Protein AF-A0A661QGR1-F1 (afdb_monomer_lite)

Foldseek 3Di:
DDDDPPPVVVVVVVVVVVVVVVVVVVVVVVVVVVVVVVVVVVVVVVVVVVVVVLQVVCVVPVVVQLVVCVVVVARDDDPQKDFPDDGRPLVCQLVVVDAFDPTFGMWGDDPNDIRTHGDHDPDDDDDPDD

Structure (mmCIF, N/CA/C/O backbone):
data_AF-A0A661QGR1-F1
#
_entry.id   AF-A0A661QGR1-F1
#
loop_
_atom_site.group_PDB
_atom_site.id
_atom_site.type_symbol
_atom_site.label_atom_id
_atom_site.label_alt_id
_atom_site.label_comp_id
_atom_site.label_asym_id
_atom_site.label_entity_id
_atom_site.label_seq_id
_atom_site.pdbx_PDB_ins_code
_atom_site.Cartn_x
_atom_site.Cartn_y
_atom_site.Cartn_z
_atom_site.occupancy
_atom_site.B_iso_or_equiv
_atom_site.auth_seq_id
_atom_site.auth_comp_id
_atom_site.auth_asym_id
_atom_site.auth_atom_id
_atom_site.pdbx_PDB_model_num
ATOM 1 N N . MET A 1 1 ? -59.956 9.075 64.580 1.00 48.03 1 MET A N 1
ATOM 2 C CA . MET A 1 1 ? -59.953 8.129 63.443 1.00 48.03 1 MET A CA 1
ATOM 3 C C . MET A 1 1 ? -59.438 8.840 62.198 1.00 48.03 1 MET A C 1
ATOM 5 O O . MET A 1 1 ? -60.246 9.294 61.417 1.00 48.03 1 MET A O 1
ATOM 9 N N . VAL A 1 2 ? -58.124 8.981 62.013 1.00 54.31 2 VAL A N 1
ATOM 10 C CA . VAL A 1 2 ? -57.509 9.285 60.705 1.00 54.31 2 VAL A CA 1
ATOM 11 C C . VAL A 1 2 ? -56.045 8.868 60.816 1.00 54.31 2 VAL A C 1
ATOM 13 O O . VAL A 1 2 ? -55.408 9.294 61.768 1.00 54.31 2 VAL A O 1
ATOM 16 N N . LEU A 1 3 ? -55.559 8.025 59.895 1.00 49.88 3 LEU A N 1
ATOM 17 C CA . LEU A 1 3 ? -54.161 7.875 59.427 1.00 49.88 3 LEU A CA 1
ATOM 18 C C . LEU A 1 3 ? -53.924 6.429 58.956 1.00 49.88 3 LEU A C 1
ATOM 20 O O . LEU A 1 3 ? -53.308 5.623 59.645 1.00 49.88 3 LEU A O 1
ATOM 24 N N . LYS A 1 4 ? -54.415 6.086 57.758 1.00 52.53 4 LYS A N 1
ATOM 25 C CA . LYS A 1 4 ? -54.039 4.828 57.082 1.00 52.53 4 LYS A CA 1
ATOM 26 C C . LYS A 1 4 ? -53.718 4.959 55.585 1.00 52.53 4 LYS A C 1
ATOM 28 O O . LYS A 1 4 ? -53.573 3.944 54.922 1.00 52.53 4 LYS A O 1
ATOM 33 N N . TYR A 1 5 ? -53.542 6.176 55.055 1.00 52.06 5 TYR A N 1
ATOM 34 C CA . TYR A 1 5 ? -53.382 6.383 53.602 1.00 52.06 5 TYR A CA 1
ATOM 35 C C . TYR A 1 5 ? -51.942 6.635 53.096 1.00 52.06 5 TYR A C 1
ATOM 37 O O . TYR A 1 5 ? -51.691 6.481 51.909 1.00 52.06 5 TYR A O 1
ATOM 45 N N . LYS A 1 6 ? -50.956 6.946 53.956 1.00 53.91 6 LYS A N 1
ATOM 46 C CA . LYS A 1 6 ? -49.597 7.346 53.503 1.00 53.91 6 LYS A CA 1
ATOM 47 C C . LYS A 1 6 ? -48.613 6.208 53.177 1.00 53.91 6 LYS A C 1
ATOM 49 O O . LYS A 1 6 ? -47.579 6.469 52.568 1.00 53.91 6 LYS A O 1
ATOM 54 N N . LEU A 1 7 ? -48.879 4.959 53.581 1.00 55.47 7 LEU A N 1
ATOM 55 C CA . LEU A 1 7 ? -47.942 3.849 53.322 1.00 55.47 7 LEU A CA 1
ATOM 56 C C . LEU A 1 7 ? -48.017 3.302 51.884 1.00 55.47 7 LEU A C 1
ATOM 58 O O . LEU A 1 7 ? -46.996 2.852 51.372 1.00 55.47 7 LEU A O 1
ATOM 62 N N . SER A 1 8 ? -49.175 3.374 51.212 1.00 61.47 8 SER A N 1
ATOM 63 C CA . SER A 1 8 ? -49.323 2.851 49.837 1.00 61.47 8 SER A CA 1
ATOM 64 C C . SER A 1 8 ? -48.670 3.734 48.771 1.00 61.47 8 SER A C 1
ATOM 66 O O . SER A 1 8 ? -48.088 3.204 47.829 1.00 61.47 8 SER A O 1
ATOM 68 N N . GLU A 1 9 ? -48.680 5.063 48.928 1.00 65.62 9 GLU A N 1
ATOM 69 C CA . GLU A 1 9 ? -48.023 5.979 47.976 1.00 65.62 9 GLU A CA 1
ATOM 70 C C . GLU A 1 9 ? -46.509 5.751 47.898 1.00 65.62 9 GLU A C 1
ATOM 72 O O . GLU A 1 9 ? -45.931 5.777 46.814 1.00 65.62 9 GLU A O 1
ATOM 77 N N . ARG A 1 10 ? -45.865 5.460 49.038 1.00 67.94 10 ARG A N 1
ATOM 78 C CA . ARG A 1 10 ? -44.424 5.170 49.091 1.00 67.94 10 ARG A CA 1
ATOM 79 C C . ARG A 1 10 ? -44.060 3.860 48.388 1.00 67.94 10 ARG A C 1
ATOM 81 O O . ARG A 1 10 ? -43.034 3.809 47.719 1.00 67.94 10 ARG A O 1
ATOM 88 N N . GLY A 1 11 ? -44.896 2.827 48.506 1.00 75.06 11 GLY A N 1
ATOM 89 C CA . GLY A 1 11 ? -44.707 1.564 47.782 1.00 75.06 11 GLY A CA 1
ATOM 90 C C . GLY A 1 11 ? -44.960 1.713 46.280 1.00 75.06 11 GLY A C 1
ATOM 91 O O . GLY A 1 11 ? -44.159 1.258 45.469 1.00 75.06 11 GLY A O 1
ATOM 92 N N . SER A 1 12 ? -46.026 2.429 45.910 1.00 82.19 12 SER A N 1
ATOM 93 C CA . SER A 1 12 ? -46.377 2.742 44.518 1.00 82.19 12 SER A CA 1
ATOM 94 C C . SER A 1 12 ? -45.271 3.520 43.799 1.00 82.19 12 SER A C 1
ATOM 96 O O . SER A 1 12 ? -44.887 3.165 42.687 1.00 82.19 12 SER A O 1
ATOM 98 N N . ALA A 1 13 ? -44.715 4.554 44.436 1.00 86.31 13 ALA A N 1
ATOM 99 C CA . ALA A 1 13 ? -43.630 5.347 43.859 1.00 86.31 13 ALA A CA 1
ATOM 100 C C . ALA A 1 13 ? -42.376 4.502 43.575 1.00 86.31 13 ALA A C 1
ATOM 102 O O . ALA A 1 13 ? -41.721 4.694 42.553 1.00 86.31 13 ALA A O 1
ATOM 103 N N . LEU A 1 14 ? -42.073 3.531 44.442 1.00 88.50 14 LEU A N 1
ATOM 104 C CA . LEU A 1 14 ? -40.933 2.631 44.272 1.00 88.50 14 LEU A CA 1
ATOM 105 C C . LEU A 1 14 ? -41.138 1.656 43.103 1.00 88.50 14 LEU A C 1
ATOM 107 O O . LEU A 1 14 ? -40.210 1.424 42.330 1.00 88.50 14 LEU A O 1
ATOM 111 N N . VAL A 1 15 ? -42.358 1.141 42.922 1.00 90.56 15 VAL A N 1
ATOM 112 C CA . VAL A 1 15 ? -42.709 0.283 41.777 1.00 90.56 15 VAL A CA 1
ATOM 113 C C . VAL A 1 15 ? -42.616 1.057 40.460 1.00 90.56 15 VAL A C 1
ATOM 115 O O . VAL A 1 15 ? -42.025 0.566 39.500 1.00 90.56 15 VAL A O 1
ATOM 118 N N . ILE A 1 16 ? -43.135 2.287 40.420 1.00 91.81 16 ILE A N 1
ATOM 119 C CA . ILE A 1 16 ? -43.065 3.148 39.231 1.00 91.81 16 ILE A CA 1
ATOM 120 C C . ILE A 1 16 ? -41.607 3.494 38.899 1.00 91.81 16 ILE A C 1
ATOM 122 O O . ILE A 1 16 ? -41.205 3.400 37.740 1.00 91.81 16 ILE A O 1
ATOM 126 N N . ALA A 1 17 ? -40.788 3.824 39.902 1.00 92.50 17 ALA A N 1
ATOM 127 C CA . ALA A 1 17 ? -39.363 4.086 39.708 1.00 92.50 17 ALA A CA 1
ATOM 128 C C . ALA A 1 17 ? -38.620 2.863 39.141 1.00 92.50 17 ALA A C 1
ATOM 130 O O . ALA A 1 17 ? -37.818 3.006 38.220 1.00 92.50 17 ALA A O 1
ATOM 131 N N . LEU A 1 18 ? -38.928 1.656 39.627 1.00 93.06 18 LEU A N 1
ATOM 132 C CA . LEU A 1 18 ? -38.376 0.410 39.088 1.00 93.06 18 LEU A CA 1
ATOM 133 C C . LEU A 1 18 ? -38.794 0.169 37.635 1.00 93.06 18 LEU A C 1
ATOM 135 O O . LEU A 1 18 ? -37.951 -0.196 36.818 1.00 93.06 18 LEU A O 1
ATOM 139 N N . MET A 1 19 ? -40.059 0.412 37.284 1.00 93.50 19 MET A N 1
ATOM 140 C CA . MET A 1 19 ? -40.508 0.278 35.895 1.00 93.50 19 MET A CA 1
ATOM 141 C C . MET A 1 19 ? -39.794 1.260 34.963 1.00 93.50 19 MET A C 1
ATOM 143 O O . MET A 1 19 ? -39.347 0.864 33.888 1.00 93.50 19 MET A O 1
ATOM 147 N N . ILE A 1 20 ? -39.633 2.517 35.383 1.00 95.19 20 ILE A N 1
ATOM 148 C CA . ILE A 1 20 ? -38.904 3.530 34.607 1.00 95.19 20 ILE A CA 1
ATOM 149 C C . ILE A 1 20 ? -37.431 3.132 34.452 1.00 95.19 20 ILE A C 1
ATOM 151 O O . ILE A 1 20 ? -36.893 3.213 33.351 1.00 95.19 20 ILE A O 1
ATOM 155 N N . MET A 1 21 ? -36.790 2.640 35.515 1.00 95.06 21 MET A N 1
ATOM 156 C CA . MET A 1 21 ? -35.410 2.145 35.460 1.00 95.06 21 MET A CA 1
ATOM 157 C C . MET A 1 21 ? -35.261 0.992 34.465 1.00 95.06 21 MET A C 1
ATOM 159 O O . MET A 1 21 ? -34.361 1.019 33.628 1.00 95.06 21 MET A O 1
ATOM 163 N N . VAL A 1 22 ? -36.159 0.005 34.497 1.00 95.69 22 VAL A N 1
ATOM 164 C CA . VAL A 1 22 ? -36.136 -1.124 33.553 1.00 95.69 22 VAL A CA 1
ATOM 165 C C . VAL A 1 22 ? -36.305 -0.638 32.113 1.00 95.69 22 VAL A C 1
ATOM 167 O O . VAL A 1 22 ? -35.538 -1.044 31.241 1.00 95.69 22 VAL A O 1
ATOM 170 N N . LEU A 1 23 ? -37.240 0.282 31.861 1.00 95.44 23 LEU A N 1
ATOM 171 C CA . LEU A 1 23 ? -37.445 0.867 30.533 1.00 95.44 23 LEU A CA 1
ATOM 172 C C . LEU A 1 23 ? -36.200 1.610 30.033 1.00 95.44 23 LEU A C 1
ATOM 174 O O . LEU A 1 23 ? -35.761 1.379 28.906 1.00 95.44 23 LEU A O 1
ATOM 178 N N . LEU A 1 24 ? -35.586 2.443 30.875 1.00 95.06 24 LEU A N 1
ATOM 179 C CA . LEU A 1 24 ? -34.348 3.151 30.537 1.00 95.06 24 LEU A CA 1
ATOM 180 C C . LEU A 1 24 ? -33.192 2.183 30.259 1.00 95.06 24 LEU A C 1
ATOM 182 O O . LEU A 1 24 ? -32.414 2.408 29.335 1.00 95.06 24 LEU A O 1
ATOM 186 N N . THR A 1 25 ? -33.110 1.079 31.003 1.00 94.69 25 THR A N 1
ATOM 187 C CA . THR A 1 25 ? -32.072 0.056 30.807 1.00 94.69 25 THR A CA 1
ATOM 188 C C . THR A 1 25 ? -32.239 -0.655 29.461 1.00 94.69 25 THR A C 1
ATOM 190 O O . THR A 1 25 ? -31.261 -0.859 28.743 1.00 94.69 25 THR A O 1
ATOM 193 N N . LEU A 1 26 ? -33.479 -0.985 29.078 1.00 92.56 26 LEU A N 1
ATOM 194 C CA . LEU A 1 26 ? -33.784 -1.602 27.782 1.00 92.56 26 LEU A CA 1
ATOM 195 C C . LEU A 1 26 ? -33.463 -0.662 26.611 1.00 92.56 26 LEU A C 1
ATOM 197 O O . LEU A 1 26 ? -32.872 -1.098 25.621 1.00 92.56 26 LEU A O 1
ATOM 201 N N . ILE A 1 27 ? -33.793 0.627 26.740 1.00 93.44 27 ILE A N 1
ATOM 202 C CA . ILE A 1 27 ? -33.457 1.648 25.736 1.00 93.44 27 ILE A CA 1
ATOM 203 C C . ILE A 1 27 ? -31.934 1.818 25.637 1.00 93.44 27 ILE A C 1
ATOM 205 O O . ILE A 1 27 ? -31.385 1.791 24.535 1.00 93.44 27 ILE A O 1
ATOM 209 N N . GLY A 1 28 ? -31.238 1.920 26.774 1.00 89.50 28 GLY A N 1
ATOM 210 C CA . GLY A 1 28 ? -29.780 2.049 26.824 1.00 89.50 28 GLY A CA 1
ATOM 211 C C . GLY A 1 28 ? -29.054 0.866 26.178 1.00 89.50 28 GLY A C 1
ATOM 212 O O . GLY A 1 28 ? -28.132 1.065 25.388 1.00 89.50 28 GLY A O 1
ATOM 213 N N . LEU A 1 29 ? -29.517 -0.362 26.430 1.00 87.44 29 LEU A N 1
ATOM 214 C CA . LEU A 1 29 ? -28.959 -1.570 25.817 1.00 87.44 29 LEU A CA 1
ATOM 215 C C . LEU A 1 29 ? -29.184 -1.605 24.296 1.00 87.44 29 LEU A C 1
ATOM 217 O O . LEU A 1 29 ? -28.300 -2.027 23.550 1.00 87.44 29 LEU A O 1
ATOM 221 N N . GLY A 1 30 ? -30.354 -1.158 23.829 1.00 84.44 30 GLY A N 1
ATOM 222 C CA . GLY A 1 30 ? -30.666 -1.074 22.401 1.00 84.44 30 GLY A CA 1
AT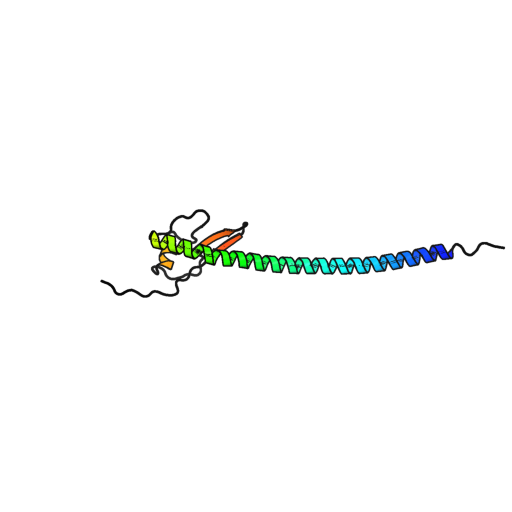OM 223 C C . GLY A 1 30 ? -29.768 -0.085 21.654 1.00 84.44 30 GLY A C 1
ATOM 224 O O . GLY A 1 30 ? -29.317 -0.382 20.548 1.00 84.44 30 GLY A O 1
ATOM 225 N N . ILE A 1 31 ? -29.464 1.057 22.277 1.00 84.88 31 ILE A N 1
ATOM 226 C CA . ILE A 1 31 ? -28.534 2.056 21.734 1.00 84.88 31 ILE A CA 1
ATOM 227 C C . ILE A 1 31 ? -27.107 1.497 21.708 1.00 84.88 31 ILE A C 1
ATOM 229 O O . ILE A 1 31 ? -26.473 1.533 20.658 1.00 84.88 31 ILE A O 1
ATOM 233 N N . ALA A 1 32 ? -26.630 0.919 22.817 1.00 80.06 32 ALA A N 1
ATOM 234 C CA . ALA A 1 32 ? -25.277 0.365 22.910 1.00 80.06 32 ALA A CA 1
ATOM 235 C C . ALA A 1 32 ? -25.006 -0.695 21.827 1.00 80.06 32 ALA A C 1
ATOM 237 O O . ALA A 1 32 ? -24.022 -0.599 21.098 1.00 8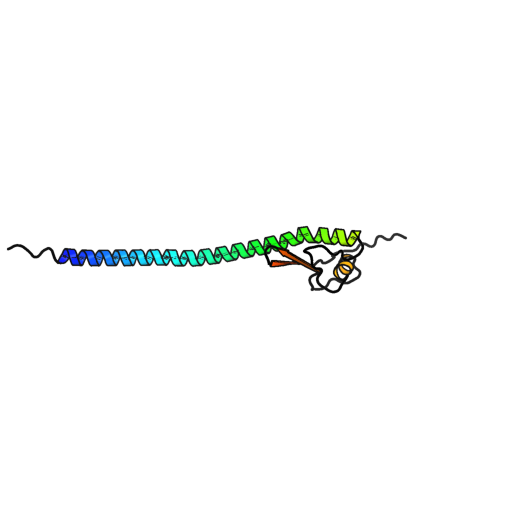0.06 32 ALA A O 1
ATOM 238 N N . ARG A 1 33 ? -25.938 -1.643 21.639 1.00 74.69 33 ARG A N 1
ATOM 239 C CA . ARG A 1 33 ? -25.808 -2.688 20.608 1.00 74.69 33 ARG A CA 1
ATOM 240 C C . ARG A 1 33 ? -25.763 -2.122 19.189 1.00 74.69 33 ARG A C 1
ATOM 242 O O . ARG A 1 33 ? -25.004 -2.630 18.371 1.00 74.69 33 ARG A O 1
ATOM 249 N N . LYS A 1 34 ? -26.558 -1.087 18.886 1.00 71.25 34 LYS A N 1
ATOM 250 C CA . LYS A 1 34 ? -26.518 -0.423 17.572 1.00 71.25 34 LYS A CA 1
ATOM 251 C C . LYS A 1 34 ? -25.182 0.279 17.339 1.00 71.25 34 LYS A C 1
ATOM 253 O O . LYS A 1 34 ? -24.603 0.101 16.271 1.00 71.25 34 LYS A O 1
ATOM 258 N N . THR A 1 35 ? -24.683 1.020 18.326 1.00 75.94 35 THR A N 1
ATOM 259 C CA . THR A 1 35 ? -23.403 1.736 18.233 1.00 75.94 35 THR A CA 1
ATOM 260 C C . THR A 1 35 ? -22.240 0.785 17.966 1.00 75.94 35 THR A C 1
ATOM 262 O O . THR A 1 35 ? -21.435 1.050 17.078 1.00 75.94 35 THR A O 1
ATOM 265 N N . ASP A 1 36 ? -22.181 -0.354 18.660 1.00 76.56 36 ASP A N 1
ATOM 266 C CA . ASP A 1 36 ? -21.112 -1.337 18.452 1.00 76.56 36 ASP A CA 1
ATOM 267 C C . ASP A 1 36 ? -21.130 -1.908 17.024 1.00 76.56 36 ASP A C 1
ATOM 269 O O . ASP A 1 36 ? -20.082 -2.031 16.384 1.00 76.56 36 ASP A O 1
ATOM 273 N N . THR A 1 37 ? -22.321 -2.202 16.486 1.00 73.81 37 THR A N 1
ATOM 274 C CA . THR A 1 37 ? -22.454 -2.686 15.103 1.00 73.81 37 THR A CA 1
ATOM 275 C C . THR A 1 37 ? -22.109 -1.619 14.064 1.00 73.81 37 THR A C 1
ATOM 277 O O . THR A 1 37 ? -21.424 -1.923 13.091 1.00 73.81 37 THR A O 1
ATOM 280 N N . ASP A 1 38 ? -22.524 -0.370 14.279 1.00 73.56 38 ASP A N 1
ATOM 281 C CA . ASP A 1 38 ? -22.316 0.733 13.335 1.00 73.56 38 ASP A CA 1
ATOM 282 C C . ASP A 1 38 ? -20.839 1.153 13.270 1.00 73.56 38 ASP A C 1
ATOM 284 O O . ASP A 1 38 ? -20.283 1.370 12.193 1.00 73.56 38 ASP A O 1
ATOM 288 N N . VAL A 1 39 ? -20.150 1.149 14.418 1.00 82.81 39 VAL A N 1
ATOM 289 C CA . VAL A 1 39 ? -18.695 1.350 14.487 1.00 82.81 39 VAL A CA 1
ATOM 290 C C . VAL A 1 39 ? -17.953 0.216 13.779 1.00 82.81 39 VAL A C 1
ATOM 292 O O . VAL A 1 39 ? -16.973 0.475 13.081 1.00 82.81 39 VAL A O 1
ATOM 295 N N . GLY A 1 40 ? -18.406 -1.032 13.925 1.00 80.19 40 GLY A N 1
ATOM 296 C CA . GLY A 1 40 ? -17.826 -2.174 13.215 1.00 80.19 40 GLY A CA 1
ATOM 297 C C . GLY A 1 40 ? -17.929 -2.031 11.694 1.00 80.19 40 GLY A C 1
ATOM 298 O O . GLY A 1 40 ? -16.926 -2.155 10.991 1.00 80.19 40 GLY A O 1
ATOM 299 N N . VAL A 1 41 ? -19.122 -1.703 11.192 1.00 80.56 41 VAL A N 1
ATOM 300 C CA . VAL A 1 41 ? -19.369 -1.485 9.757 1.00 80.56 41 VAL A CA 1
ATOM 301 C C . VAL A 1 41 ? -18.574 -0.285 9.235 1.00 80.56 41 VAL A C 1
ATOM 303 O O . VAL A 1 41 ? -17.911 -0.393 8.204 1.00 80.56 41 VAL A O 1
ATOM 306 N N . SER A 1 42 ? -18.562 0.825 9.976 1.00 82.38 42 SER A N 1
ATOM 307 C CA . SER A 1 42 ? -17.836 2.046 9.603 1.00 82.38 42 SER A CA 1
ATOM 308 C C . SER A 1 42 ? -16.324 1.830 9.523 1.00 82.38 42 SER A C 1
ATOM 310 O O . SER A 1 42 ? -15.670 2.340 8.617 1.00 82.38 42 SER A O 1
ATOM 312 N N . LYS A 1 43 ? -15.753 1.038 10.440 1.00 84.56 43 LYS A N 1
ATOM 313 C CA . LYS A 1 43 ? -14.329 0.672 10.394 1.00 84.56 43 LYS A CA 1
ATOM 314 C C . LYS A 1 43 ? -13.992 -0.135 9.146 1.00 84.56 43 LYS A C 1
ATOM 316 O O . LYS A 1 43 ? -12.963 0.123 8.528 1.00 84.56 43 LYS A O 1
ATOM 321 N N . ASN A 1 44 ? -14.850 -1.082 8.773 1.00 85.12 44 ASN A N 1
ATOM 322 C CA . ASN A 1 44 ? -14.629 -1.886 7.578 1.00 85.12 44 ASN A CA 1
ATOM 323 C C . ASN A 1 44 ? -14.718 -1.035 6.300 1.00 85.12 44 ASN A C 1
ATOM 325 O O . ASN A 1 44 ? -13.856 -1.141 5.433 1.00 85.12 44 ASN A O 1
ATOM 329 N N . ASP A 1 45 ? -15.708 -0.142 6.205 1.00 89.69 45 ASP A N 1
ATOM 330 C CA . ASP A 1 45 ? -15.835 0.794 5.076 1.00 89.69 45 ASP A CA 1
ATOM 331 C C . ASP A 1 45 ? -14.612 1.720 4.953 1.00 89.69 45 ASP A C 1
ATOM 333 O O . ASP A 1 45 ? -14.069 1.903 3.862 1.00 89.69 45 ASP A O 1
ATOM 337 N N . MET A 1 46 ? -14.120 2.248 6.079 1.00 88.19 46 MET A N 1
ATOM 338 C CA . MET A 1 46 ? -12.913 3.076 6.094 1.00 88.19 46 MET A CA 1
ATOM 339 C C . MET A 1 46 ? -11.677 2.295 5.635 1.00 88.19 46 MET A C 1
ATOM 341 O O . MET A 1 46 ? -10.930 2.795 4.798 1.00 88.19 46 MET A O 1
ATOM 345 N N . PHE A 1 47 ? -11.490 1.063 6.120 1.00 87.62 47 PHE A N 1
ATOM 346 C CA . PHE A 1 47 ? -10.373 0.205 5.715 1.00 87.62 47 PHE A CA 1
ATOM 347 C C . PHE A 1 47 ? -10.396 -0.100 4.211 1.00 87.62 47 PHE A C 1
ATOM 349 O O . PHE A 1 47 ? -9.369 -0.004 3.540 1.00 87.62 47 PHE A O 1
ATOM 356 N N . HIS A 1 48 ? -11.572 -0.404 3.653 1.00 88.50 48 HIS A N 1
ATOM 357 C CA . HIS A 1 48 ? -11.717 -0.621 2.214 1.00 88.50 48 HIS A CA 1
ATOM 358 C C . HIS A 1 48 ? -11.368 0.626 1.398 1.00 88.50 48 HIS A C 1
ATOM 360 O O . HIS A 1 48 ? -10.669 0.522 0.389 1.00 88.50 48 HIS A O 1
ATOM 366 N N . LYS A 1 49 ? -11.819 1.807 1.834 1.00 89.81 49 LYS A N 1
ATOM 367 C CA . LYS A 1 49 ? -11.478 3.073 1.174 1.00 89.81 49 LYS A CA 1
ATOM 368 C C . LYS A 1 49 ? -9.987 3.361 1.249 1.00 89.81 49 LYS A C 1
ATOM 370 O O . LYS A 1 49 ? -9.398 3.720 0.238 1.00 89.81 49 LYS A O 1
ATOM 375 N N . GLU A 1 50 ? -9.372 3.181 2.410 1.00 89.00 50 GLU A N 1
ATOM 376 C CA . GLU A 1 50 ? -7.939 3.401 2.601 1.00 89.00 50 GLU A CA 1
ATOM 377 C C . GLU A 1 50 ? -7.103 2.474 1.708 1.00 89.00 50 GLU A C 1
ATOM 379 O O . GLU A 1 50 ? -6.227 2.945 0.984 1.00 89.00 50 GLU A O 1
ATOM 384 N N . ALA A 1 51 ? -7.438 1.181 1.661 1.00 86.62 51 ALA A N 1
ATOM 385 C CA . ALA A 1 51 ? -6.790 0.227 0.764 1.00 86.62 51 ALA A CA 1
ATOM 386 C C . ALA A 1 51 ? -6.937 0.627 -0.715 1.00 86.62 51 ALA A C 1
ATOM 388 O O . ALA A 1 51 ?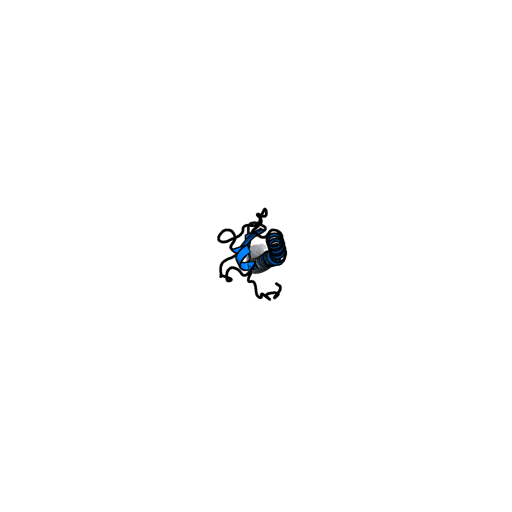 -5.975 0.541 -1.480 1.00 86.62 51 ALA A O 1
ATOM 389 N N . PHE A 1 52 ? -8.116 1.113 -1.115 1.00 89.62 52 PHE A N 1
ATOM 390 C CA . PHE A 1 52 ? -8.349 1.604 -2.471 1.00 89.62 52 PHE A CA 1
ATOM 391 C C . PHE A 1 52 ? -7.523 2.860 -2.785 1.00 89.62 52 PHE A C 1
ATOM 393 O O . PHE A 1 52 ? -6.875 2.918 -3.826 1.00 89.62 52 PHE A O 1
ATOM 400 N N . TYR A 1 53 ? -7.486 3.840 -1.878 1.00 90.19 53 TYR A N 1
ATOM 401 C CA . TYR A 1 53 ? -6.672 5.052 -2.033 1.00 90.19 53 TYR A CA 1
ATOM 402 C C . TYR A 1 53 ? -5.177 4.736 -2.143 1.00 90.19 53 TYR A C 1
ATOM 404 O O . TYR A 1 53 ? -4.458 5.349 -2.937 1.00 90.19 53 TYR A O 1
ATOM 412 N N . HIS A 1 54 ? -4.701 3.763 -1.369 1.00 89.75 54 HIS A N 1
ATOM 413 C CA . HIS A 1 54 ? -3.330 3.280 -1.457 1.00 89.75 54 HIS A CA 1
ATOM 414 C C . HIS A 1 54 ? -3.049 2.606 -2.806 1.00 89.75 54 HIS A C 1
ATOM 416 O O . HIS A 1 54 ? -2.052 2.940 -3.445 1.00 89.75 54 HIS A O 1
ATOM 422 N N . ALA A 1 55 ? -3.945 1.742 -3.294 1.00 88.06 55 ALA A N 1
ATOM 423 C CA . ALA A 1 55 ? -3.810 1.121 -4.613 1.00 88.06 55 ALA A CA 1
ATOM 424 C C . ALA A 1 55 ? -3.805 2.160 -5.753 1.00 88.06 55 ALA A C 1
ATOM 426 O O . ALA A 1 55 ? -2.943 2.114 -6.632 1.00 88.06 55 ALA A O 1
ATOM 427 N N . ASP A 1 56 ? -4.707 3.143 -5.704 1.00 90.69 56 ASP A N 1
ATOM 428 C CA . ASP A 1 56 ? -4.802 4.214 -6.704 1.00 90.69 56 ASP A CA 1
ATOM 429 C C . ASP A 1 56 ? -3.540 5.093 -6.725 1.00 90.69 56 ASP A C 1
ATOM 431 O O . ASP A 1 56 ? -3.033 5.475 -7.781 1.00 90.69 56 ASP A O 1
ATOM 435 N N . SER A 1 57 ? -2.927 5.319 -5.561 1.00 89.56 57 SER A N 1
ATOM 436 C CA . SER A 1 57 ? -1.644 6.029 -5.470 1.00 89.56 57 SER A CA 1
ATOM 437 C C . SER A 1 57 ? -0.521 5.324 -6.247 1.00 89.56 57 SER A C 1
ATOM 439 O O . SER A 1 57 ? 0.371 5.987 -6.790 1.00 89.56 57 SER A O 1
ATOM 441 N N . GLY A 1 58 ? -0.569 3.989 -6.348 1.00 87.94 58 GLY A N 1
ATOM 442 C CA . GLY A 1 58 ? 0.366 3.191 -7.149 1.00 87.94 58 GLY A CA 1
ATOM 443 C C . GLY A 1 58 ? 0.256 3.492 -8.639 1.00 87.94 58 GLY A C 1
ATOM 444 O O . GLY A 1 58 ? 1.276 3.696 -9.305 1.00 87.94 58 GLY A O 1
ATOM 445 N N . VAL A 1 59 ? -0.975 3.641 -9.134 1.00 88.81 59 VAL A N 1
ATOM 446 C CA . VAL A 1 59 ? -1.283 3.929 -10.543 1.00 88.81 59 VAL A CA 1
ATOM 447 C C . VAL A 1 59 ? -0.688 5.264 -10.999 1.00 88.81 59 VAL A C 1
ATOM 449 O O . VAL A 1 59 ? -0.237 5.374 -12.135 1.00 88.81 59 VAL A O 1
ATOM 452 N N . TYR A 1 60 ? -0.605 6.274 -10.129 1.00 88.75 60 TYR A N 1
ATOM 453 C CA . TYR A 1 60 ? 0.000 7.569 -10.480 1.00 88.75 60 TYR A CA 1
ATOM 454 C C . TYR A 1 60 ? 1.518 7.632 -10.284 1.00 88.75 60 TYR A C 1
ATOM 456 O O . TYR A 1 60 ? 2.201 8.436 -10.932 1.00 88.75 60 TYR A O 1
ATOM 464 N N . THR A 1 61 ? 2.052 6.828 -9.368 1.00 90.75 61 THR A N 1
ATOM 465 C CA . THR A 1 61 ? 3.464 6.892 -8.973 1.00 90.75 61 THR A CA 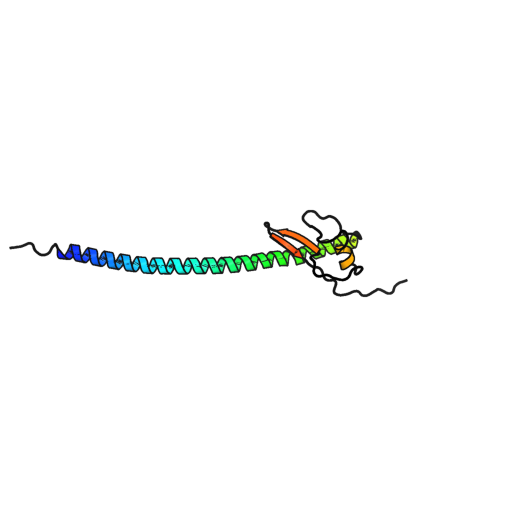1
ATOM 466 C C . THR A 1 61 ? 4.337 6.052 -9.900 1.00 90.75 61 THR A C 1
ATOM 468 O O . THR A 1 61 ? 5.352 6.538 -10.406 1.00 90.75 61 THR A O 1
ATOM 471 N N . VAL A 1 62 ? 3.918 4.821 -10.196 1.00 91.62 62 VAL A N 1
ATOM 472 C CA . VAL A 1 62 ? 4.717 3.848 -10.955 1.00 91.62 62 VAL A CA 1
ATOM 473 C C . VAL A 1 62 ? 4.992 4.260 -12.403 1.00 91.62 62 VAL A C 1
ATOM 475 O O . VAL A 1 62 ? 6.149 4.168 -12.813 1.00 91.62 62 VAL A O 1
ATOM 478 N N . PRO A 1 63 ? 4.054 4.843 -13.173 1.00 91.12 63 PRO A N 1
ATOM 479 C CA . PRO A 1 63 ? 4.362 5.320 -14.524 1.00 91.12 63 PRO A CA 1
ATOM 480 C C . PRO A 1 63 ? 5.471 6.379 -14.573 1.00 91.12 63 PRO A C 1
ATOM 482 O O . PRO A 1 63 ? 6.248 6.433 -15.531 1.00 91.12 63 PRO A O 1
ATOM 485 N N . LYS A 1 64 ? 5.595 7.213 -13.530 1.00 91.38 64 LYS A N 1
ATOM 486 C CA . LYS A 1 64 ? 6.680 8.204 -13.424 1.00 91.38 64 LYS A CA 1
ATOM 487 C C . LYS A 1 64 ? 8.024 7.534 -13.152 1.00 91.38 64 LYS A C 1
ATOM 489 O O . LYS A 1 64 ? 9.039 7.983 -13.680 1.00 91.38 64 LYS A O 1
ATOM 494 N N . ILE A 1 65 ? 8.027 6.470 -12.351 1.00 91.81 65 ILE A N 1
ATOM 495 C CA . ILE A 1 65 ? 9.216 5.654 -12.085 1.00 91.81 65 ILE A CA 1
ATOM 496 C C . ILE A 1 65 ? 9.658 4.947 -13.372 1.00 91.81 65 ILE A C 1
ATOM 498 O O . ILE A 1 65 ? 10.816 5.087 -13.760 1.00 91.81 65 ILE A O 1
ATOM 502 N N . ILE A 1 66 ? 8.729 4.293 -14.081 1.00 92.06 66 ILE A N 1
ATOM 503 C CA . ILE A 1 66 ? 8.970 3.661 -15.391 1.00 92.06 66 ILE A CA 1
ATOM 504 C C . ILE A 1 66 ? 9.577 4.674 -16.364 1.00 92.06 66 ILE A C 1
ATOM 506 O O . ILE A 1 66 ? 10.617 4.414 -16.960 1.00 92.06 66 ILE A O 1
ATOM 510 N N . SER A 1 67 ? 8.971 5.860 -16.483 1.00 92.50 67 SER A N 1
ATOM 511 C CA . SER A 1 67 ? 9.461 6.915 -17.379 1.00 92.50 67 SER A CA 1
ATOM 512 C C . SER A 1 67 ? 10.892 7.342 -17.044 1.00 92.50 67 SER A C 1
ATOM 514 O O . SER A 1 67 ? 11.704 7.534 -17.945 1.00 92.50 67 SER A O 1
ATOM 516 N N . ARG A 1 68 ? 11.230 7.468 -15.754 1.00 91.62 68 ARG A N 1
ATOM 517 C CA . ARG A 1 68 ? 12.597 7.796 -15.325 1.00 91.62 68 ARG A CA 1
ATOM 518 C C . ARG A 1 68 ? 13.584 6.681 -15.650 1.00 91.62 68 ARG A C 1
ATOM 520 O O . ARG A 1 68 ? 14.644 6.973 -16.193 1.00 91.62 68 ARG A O 1
ATOM 527 N N . CYS A 1 69 ? 13.232 5.429 -15.366 1.00 90.88 69 CYS A N 1
ATOM 528 C CA . CYS A 1 69 ? 14.103 4.291 -15.657 1.00 90.88 69 CYS A CA 1
ATOM 529 C C . CYS A 1 69 ? 14.322 4.124 -17.166 1.00 90.88 69 CYS A C 1
ATOM 531 O O . CYS A 1 69 ? 15.440 3.862 -17.599 1.00 90.88 69 CYS A O 1
ATOM 533 N N . LEU A 1 70 ? 13.286 4.361 -17.978 1.00 91.19 70 LEU A N 1
ATOM 534 C CA . LEU A 1 70 ? 13.377 4.326 -19.437 1.00 91.19 70 LEU A CA 1
ATOM 535 C C . LEU A 1 70 ? 14.324 5.403 -19.983 1.00 91.19 70 LEU A C 1
ATOM 537 O O . LEU A 1 70 ? 15.145 5.111 -20.845 1.00 91.19 70 LEU A O 1
ATOM 541 N N . VAL A 1 71 ? 14.227 6.636 -19.474 1.00 92.56 71 VAL A N 1
ATOM 542 C CA . VAL A 1 71 ? 15.093 7.749 -19.899 1.00 92.56 71 VAL A CA 1
ATOM 543 C C . VAL A 1 71 ? 16.546 7.529 -19.474 1.00 92.56 71 VAL A C 1
ATOM 545 O O . VAL A 1 71 ? 17.458 7.862 -20.226 1.00 92.56 71 VAL A O 1
ATOM 548 N N . SER A 1 72 ? 16.774 6.980 -18.281 1.00 91.94 72 SER A N 1
ATOM 549 C CA . SER A 1 72 ? 18.123 6.754 -17.755 1.00 91.94 72 SER A CA 1
ATOM 550 C C . SER A 1 72 ? 18.770 5.456 -18.239 1.00 91.94 72 SER A C 1
ATOM 552 O O . SER A 1 72 ? 19.992 5.353 -18.215 1.00 91.94 72 SER A O 1
ATOM 554 N N . GLY A 1 73 ? 17.981 4.476 -18.684 1.00 90.62 73 GLY A N 1
ATOM 555 C CA . GLY A 1 73 ? 18.474 3.175 -19.136 1.00 90.62 73 GLY A CA 1
ATOM 556 C C . GLY A 1 73 ? 18.833 2.194 -18.011 1.00 90.62 73 GLY A C 1
ATOM 557 O O . GLY A 1 73 ? 19.517 1.209 -18.269 1.00 90.62 73 GLY A O 1
ATOM 558 N N . TYR A 1 74 ? 18.424 2.470 -16.769 1.00 91.12 74 TYR A N 1
ATOM 559 C CA . TYR A 1 74 ? 18.631 1.607 -15.599 1.00 91.12 74 TYR A CA 1
ATOM 560 C C . TYR A 1 74 ? 17.658 1.979 -14.464 1.00 91.12 74 TYR A C 1
ATOM 562 O O . TYR A 1 74 ? 16.986 3.011 -14.526 1.00 91.12 74 TYR A O 1
ATOM 570 N N . GLU A 1 75 ? 17.596 1.159 -13.408 1.00 92.25 75 GLU A N 1
ATOM 571 C CA . GLU A 1 75 ? 16.834 1.452 -12.183 1.00 92.25 75 GLU A CA 1
ATOM 572 C C . GLU A 1 75 ? 17.420 2.653 -11.437 1.00 92.25 75 GLU A C 1
ATOM 574 O O . GLU A 1 75 ? 18.433 2.557 -10.741 1.00 92.25 75 GLU A O 1
ATOM 579 N N . VAL A 1 76 ? 16.778 3.811 -11.573 1.00 90.38 76 VAL A N 1
ATOM 580 C CA . VAL A 1 76 ? 17.231 5.035 -10.907 1.00 90.38 76 VAL A CA 1
ATOM 581 C C . VAL A 1 76 ? 16.813 4.991 -9.438 1.00 90.38 76 VAL A C 1
ATOM 583 O O . VAL A 1 76 ? 15.613 4.898 -9.176 1.00 90.38 76 VAL A O 1
ATOM 586 N N . PRO A 1 77 ? 17.731 5.124 -8.465 1.00 89.94 77 PRO A N 1
ATOM 587 C CA . PRO A 1 77 ? 17.355 5.238 -7.060 1.00 89.94 77 PRO A CA 1
ATOM 588 C C . PRO A 1 77 ? 16.483 6.481 -6.834 1.00 89.94 77 PRO A C 1
ATOM 590 O O . PRO A 1 77 ? 16.902 7.605 -7.115 1.00 89.94 77 PRO A O 1
ATOM 593 N N . ILE A 1 78 ? 15.260 6.289 -6.336 1.00 89.69 78 ILE A N 1
ATOM 594 C CA . ILE A 1 78 ? 14.313 7.371 -6.043 1.00 89.69 78 ILE A CA 1
ATOM 595 C C . ILE A 1 78 ? 13.996 7.340 -4.551 1.00 89.69 78 ILE A C 1
ATOM 597 O O . ILE A 1 78 ? 13.588 6.316 -4.012 1.00 89.69 78 ILE A O 1
ATOM 601 N N . THR A 1 79 ? 14.143 8.479 -3.879 1.00 90.44 79 THR A N 1
ATOM 602 C CA . THR A 1 79 ? 13.798 8.609 -2.460 1.00 90.44 79 THR A CA 1
ATOM 603 C C . THR A 1 79 ? 12.341 8.219 -2.208 1.00 90.44 79 THR A C 1
ATOM 605 O O . THR A 1 79 ? 11.437 8.743 -2.858 1.00 90.44 79 THR A O 1
ATOM 608 N N . GLY A 1 80 ? 12.118 7.330 -1.238 1.00 88.81 80 GLY A N 1
ATOM 609 C CA . GLY A 1 80 ? 10.783 6.858 -0.857 1.00 88.81 80 GLY A CA 1
ATOM 610 C C . GLY A 1 80 ? 10.233 5.720 -1.720 1.00 88.81 80 GLY A C 1
ATOM 611 O O . GLY A 1 80 ? 9.150 5.226 -1.419 1.00 88.81 80 GLY A O 1
ATOM 612 N N . ILE A 1 81 ? 10.974 5.284 -2.744 1.00 91.19 81 ILE A N 1
ATOM 613 C CA . ILE A 1 81 ? 10.653 4.114 -3.563 1.00 91.19 81 ILE A CA 1
ATOM 614 C C . ILE A 1 81 ? 11.716 3.046 -3.328 1.00 91.19 81 ILE A C 1
ATOM 616 O O . ILE A 1 81 ? 12.912 3.328 -3.320 1.00 91.19 81 ILE A O 1
ATOM 620 N N . THR A 1 82 ? 11.272 1.810 -3.163 1.00 93.00 82 THR A N 1
ATOM 621 C CA . THR A 1 82 ? 12.129 0.629 -3.107 1.00 93.00 82 THR A CA 1
ATOM 622 C C . THR A 1 82 ? 11.799 -0.252 -4.300 1.00 93.00 82 THR A C 1
ATOM 624 O O . THR A 1 82 ? 10.646 -0.656 -4.440 1.00 93.00 82 THR A O 1
ATOM 627 N N . TYR A 1 83 ? 12.789 -0.545 -5.145 1.00 92.94 83 TYR A N 1
ATOM 628 C CA . TYR A 1 83 ? 12.655 -1.624 -6.121 1.00 92.94 83 TYR A CA 1
ATOM 629 C C . TYR A 1 83 ? 12.714 -2.948 -5.372 1.00 92.94 83 TYR A C 1
ATOM 631 O O . TYR A 1 83 ? 13.590 -3.162 -4.528 1.00 92.94 83 TYR A O 1
ATOM 639 N N . LEU A 1 84 ? 11.728 -3.784 -5.623 1.00 90.88 84 LEU A N 1
ATOM 640 C CA . LEU A 1 84 ? 11.611 -5.109 -5.057 1.00 90.88 84 LEU A CA 1
ATOM 641 C C . LEU A 1 84 ? 12.179 -6.100 -6.088 1.00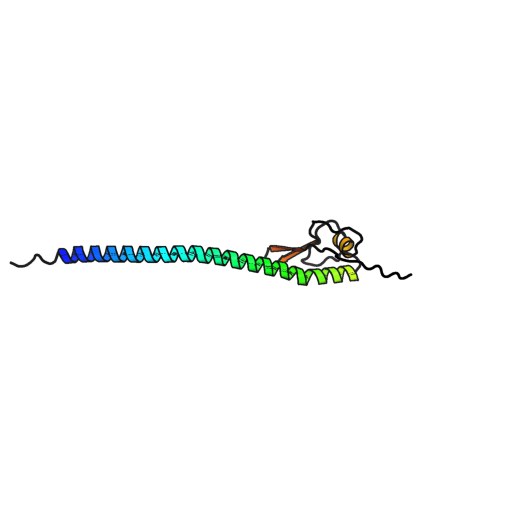 90.88 84 LEU A C 1
ATOM 643 O O . LEU A 1 84 ? 12.014 -5.902 -7.284 1.00 90.88 84 LEU A O 1
ATOM 647 N N . GLY A 1 85 ? 12.925 -7.103 -5.619 1.00 86.75 85 GLY A N 1
ATOM 648 C CA . GLY A 1 85 ? 13.660 -8.036 -6.480 1.00 86.75 85 GLY A CA 1
ATOM 649 C C . GLY A 1 85 ? 15.175 -7.802 -6.515 1.00 86.75 85 GLY A C 1
ATOM 650 O O . GLY A 1 85 ? 15.749 -7.054 -5.717 1.00 86.75 85 GLY A O 1
ATOM 651 N N . GLY A 1 86 ? 15.853 -8.514 -7.417 1.00 84.94 86 GLY A N 1
ATOM 652 C CA . GLY A 1 86 ? 17.285 -8.334 -7.668 1.00 84.94 86 GLY A CA 1
ATOM 653 C C . GLY A 1 86 ? 17.571 -7.011 -8.383 1.00 84.94 86 GLY A C 1
ATOM 654 O O . GLY A 1 86 ? 16.723 -6.491 -9.098 1.00 84.94 86 GLY A O 1
ATOM 655 N N . SER A 1 87 ? 18.780 -6.463 -8.252 1.00 86.44 87 SER A N 1
ATOM 656 C CA . SER A 1 87 ? 19.106 -5.202 -8.933 1.00 86.44 87 SER A CA 1
ATOM 657 C C . SER A 1 87 ? 18.944 -5.322 -10.457 1.00 86.44 87 SER A C 1
ATOM 659 O O . SER A 1 87 ? 19.431 -6.265 -11.092 1.00 86.44 87 SER A O 1
ATOM 661 N N . GLY A 1 88 ? 18.241 -4.358 -11.045 1.00 87.19 88 GLY A N 1
ATOM 662 C CA . GLY A 1 88 ? 17.956 -4.287 -12.473 1.00 87.19 88 GLY A CA 1
ATOM 663 C C . GLY A 1 88 ? 16.800 -5.170 -12.953 1.00 87.19 88 GLY A C 1
ATOM 664 O O . GLY A 1 88 ? 16.547 -5.145 -14.153 1.00 87.19 88 GLY A O 1
ATOM 665 N N . THR A 1 89 ? 16.155 -5.967 -12.090 1.00 89.81 89 THR A N 1
ATOM 666 C CA . THR A 1 89 ? 15.026 -6.851 -12.465 1.00 89.81 89 THR A CA 1
ATOM 667 C C . THR A 1 89 ? 13.866 -6.054 -13.036 1.00 89.81 89 THR A C 1
ATOM 669 O O . THR A 1 89 ? 13.556 -6.213 -14.216 1.00 89.81 89 THR A O 1
ATOM 672 N N . PHE A 1 90 ? 13.368 -5.077 -12.281 1.00 90.94 90 PHE A N 1
ATOM 673 C CA . PHE A 1 90 ? 12.290 -4.201 -12.715 1.00 90.94 90 PHE A CA 1
ATOM 674 C C . PHE A 1 90 ? 12.601 -3.529 -14.056 1.00 90.94 90 PHE A C 1
ATOM 676 O O . PHE A 1 90 ? 11.774 -3.532 -14.967 1.00 90.94 90 PHE A O 1
ATOM 683 N N . TYR A 1 91 ? 13.811 -2.975 -14.230 1.00 91.56 91 TYR A N 1
ATOM 684 C CA . TYR A 1 91 ? 14.177 -2.360 -15.515 1.00 91.56 91 TYR A CA 1
ATOM 685 C C . TYR A 1 91 ? 14.207 -3.378 -16.668 1.00 91.56 91 TYR A C 1
ATOM 687 O O . TYR A 1 91 ? 13.801 -3.062 -17.788 1.00 91.56 91 TYR A O 1
ATOM 695 N N . ARG A 1 92 ? 14.687 -4.600 -16.426 1.00 90.00 92 ARG A N 1
ATOM 696 C CA . ARG A 1 92 ? 14.750 -5.641 -17.457 1.00 90.00 92 ARG A CA 1
ATOM 697 C C . ARG A 1 92 ? 13.368 -6.161 -17.838 1.00 90.00 92 ARG A C 1
ATOM 699 O O . ARG A 1 92 ? 13.116 -6.329 -19.030 1.00 90.00 92 ARG A O 1
ATOM 706 N N . GLU A 1 93 ? 12.466 -6.321 -16.882 1.00 89.38 93 GLU A N 1
ATOM 707 C CA . GLU A 1 93 ? 11.074 -6.726 -17.109 1.00 89.38 93 GLU A CA 1
ATOM 708 C C . GLU A 1 93 ? 10.303 -5.672 -17.909 1.00 89.38 93 GLU A C 1
ATOM 710 O O . GLU A 1 93 ? 9.721 -5.979 -18.954 1.00 89.38 93 GLU A O 1
ATOM 715 N N . ILE A 1 94 ? 10.375 -4.389 -17.519 1.00 89.75 94 ILE A N 1
ATOM 716 C CA . ILE A 1 94 ? 9.693 -3.319 -18.267 1.00 89.75 94 ILE A CA 1
ATOM 717 C C . ILE A 1 94 ? 10.267 -3.133 -19.674 1.00 89.75 94 ILE A C 1
ATOM 719 O O . ILE A 1 94 ? 9.560 -2.640 -20.554 1.00 89.75 94 ILE A O 1
ATOM 723 N N . MET A 1 95 ? 11.527 -3.509 -19.917 1.00 87.25 95 MET A N 1
ATOM 724 C CA . MET A 1 95 ? 12.153 -3.472 -21.244 1.00 87.25 95 MET A CA 1
ATOM 725 C C . MET A 1 95 ? 11.880 -4.731 -22.077 1.00 87.25 95 MET A C 1
ATOM 727 O O . MET A 1 95 ? 12.055 -4.681 -23.294 1.00 87.25 95 MET A O 1
ATOM 731 N N . GLY A 1 96 ? 11.399 -5.811 -21.455 1.00 87.25 96 GLY A N 1
ATOM 732 C CA . GLY A 1 96 ? 11.145 -7.099 -22.103 1.00 87.25 96 GLY A CA 1
ATOM 733 C C . GLY A 1 96 ? 12.382 -7.993 -22.240 1.00 87.25 96 GLY A C 1
ATOM 734 O O . GLY A 1 96 ? 12.390 -8.884 -23.085 1.00 87.25 96 GLY A O 1
ATOM 735 N N . TYR A 1 97 ? 13.437 -7.745 -21.457 1.00 87.31 97 TYR A N 1
ATOM 736 C CA . TYR A 1 97 ? 14.605 -8.630 -21.384 1.00 87.31 97 TYR A CA 1
ATOM 737 C C . TYR A 1 97 ? 14.338 -9.863 -20.516 1.00 87.31 97 TYR A C 1
ATOM 739 O O . TYR A 1 97 ? 14.778 -10.954 -20.871 1.00 87.31 97 TYR A O 1
ATOM 747 N N . ASP A 1 98 ? 13.588 -9.681 -19.429 1.00 87.62 98 ASP A N 1
ATOM 748 C CA . ASP A 1 98 ? 13.150 -10.748 -18.531 1.00 87.62 98 ASP A CA 1
ATOM 749 C C . ASP A 1 98 ? 11.631 -10.956 -18.685 1.00 87.62 98 ASP A C 1
ATOM 751 O O . ASP A 1 98 ? 10.892 -10.033 -19.045 1.00 87.62 98 ASP A O 1
ATOM 755 N N . ASN A 1 99 ? 11.163 -12.187 -18.456 1.00 86.25 99 ASN A N 1
ATOM 756 C CA . ASN A 1 99 ? 9.730 -12.487 -18.436 1.00 86.25 99 ASN A CA 1
ATOM 757 C C . ASN A 1 99 ? 9.096 -11.918 -17.163 1.00 86.25 99 ASN A C 1
ATOM 759 O O . ASN A 1 99 ? 9.730 -11.927 -16.115 1.00 86.25 99 ASN A O 1
ATOM 763 N N . HIS A 1 100 ? 7.826 -11.516 -17.253 1.00 85.56 100 HIS A N 1
ATOM 764 C CA . HIS A 1 100 ? 7.022 -11.154 -16.082 1.00 85.56 100 HIS A CA 1
ATOM 765 C C . HIS A 1 100 ? 6.945 -12.321 -15.086 1.00 85.56 100 HIS A C 1
ATOM 767 O O . HIS A 1 100 ? 6.769 -13.475 -15.499 1.00 85.56 100 HIS A O 1
ATOM 773 N N . ASP A 1 101 ? 7.059 -12.014 -13.795 1.00 86.94 101 ASP A N 1
ATOM 774 C CA . ASP A 1 101 ? 6.956 -12.972 -12.698 1.00 86.94 101 ASP A CA 1
ATOM 775 C C . ASP A 1 101 ? 5.819 -12.612 -11.718 1.00 86.94 101 ASP A C 1
ATOM 777 O O . ASP A 1 101 ? 4.995 -11.743 -11.978 1.00 86.94 101 ASP A O 1
ATOM 781 N N . SER A 1 102 ? 5.670 -13.369 -10.629 1.00 87.25 102 SER A N 1
ATOM 782 C CA . SER A 1 102 ? 4.618 -13.109 -9.632 1.00 87.25 102 SER A CA 1
ATOM 783 C C . SER A 1 102 ? 5.040 -12.158 -8.513 1.00 87.25 102 SER A C 1
ATOM 785 O O . SER A 1 102 ? 4.218 -11.841 -7.636 1.00 87.25 102 SER A O 1
ATOM 787 N N . ASP A 1 103 ? 6.315 -11.776 -8.489 1.00 89.44 103 ASP A N 1
ATOM 788 C CA . ASP A 1 103 ? 6.875 -10.939 -7.447 1.00 89.44 103 ASP A CA 1
ATOM 789 C C . ASP A 1 103 ? 6.363 -9.499 -7.622 1.00 89.44 103 ASP A C 1
ATOM 791 O O . ASP A 1 103 ? 5.422 -9.209 -8.360 1.00 89.44 103 ASP A O 1
ATOM 795 N N . LYS A 1 104 ? 6.778 -8.606 -6.736 1.00 91.19 104 LYS A N 1
ATOM 796 C CA . LYS A 1 104 ? 6.359 -7.200 -6.772 1.00 91.19 104 LYS A CA 1
ATOM 797 C C . LYS A 1 104 ? 7.587 -6.420 -7.188 1.00 91.19 104 LYS A C 1
ATOM 799 O O . LYS A 1 104 ? 8.679 -6.808 -6.785 1.00 91.19 104 LYS A O 1
ATOM 804 N N . ASP A 1 105 ? 7.397 -5.294 -7.864 1.00 90.94 105 ASP A N 1
ATOM 805 C CA . ASP A 1 105 ? 8.521 -4.607 -8.506 1.00 90.94 105 ASP A CA 1
ATOM 806 C C . ASP A 1 105 ? 8.870 -3.306 -7.801 1.00 90.94 105 ASP A C 1
ATOM 808 O O . ASP A 1 105 ? 10.028 -2.898 -7.720 1.00 90.94 105 ASP A O 1
ATOM 812 N N . ALA A 1 106 ? 7.853 -2.620 -7.279 1.00 92.06 106 ALA A N 1
ATOM 813 C CA . ALA A 1 106 ? 8.018 -1.337 -6.622 1.00 92.06 106 ALA A CA 1
ATOM 814 C C . ALA A 1 106 ? 7.194 -1.267 -5.340 1.00 92.06 106 ALA A C 1
ATOM 816 O O . ALA A 1 106 ? 6.007 -1.591 -5.320 1.00 92.06 106 ALA A O 1
ATOM 817 N N . ARG A 1 107 ? 7.828 -0.767 -4.279 1.00 93.12 107 ARG A N 1
ATOM 818 C CA . ARG A 1 107 ? 7.206 -0.469 -2.990 1.00 93.12 107 ARG A CA 1
ATOM 819 C C . ARG A 1 107 ? 7.416 0.979 -2.607 1.00 93.12 107 ARG A C 1
ATOM 821 O O . ARG A 1 107 ? 8.521 1.510 -2.706 1.00 93.12 107 ARG A O 1
ATOM 828 N N . PHE A 1 108 ? 6.372 1.584 -2.070 1.00 92.62 108 PHE A N 1
ATOM 829 C CA . PHE A 1 108 ? 6.456 2.845 -1.343 1.00 92.62 108 PHE A CA 1
ATOM 830 C C . PHE A 1 108 ? 5.485 2.837 -0.168 1.00 92.62 108 PHE A C 1
ATOM 832 O O . PHE A 1 108 ? 4.585 2.003 -0.100 1.00 92.62 108 PHE A O 1
ATOM 839 N N . THR A 1 109 ? 5.682 3.744 0.783 1.00 90.94 109 THR A N 1
ATOM 840 C CA . THR A 1 109 ? 4.890 3.771 2.016 1.00 90.94 109 THR A CA 1
ATOM 841 C C . THR A 1 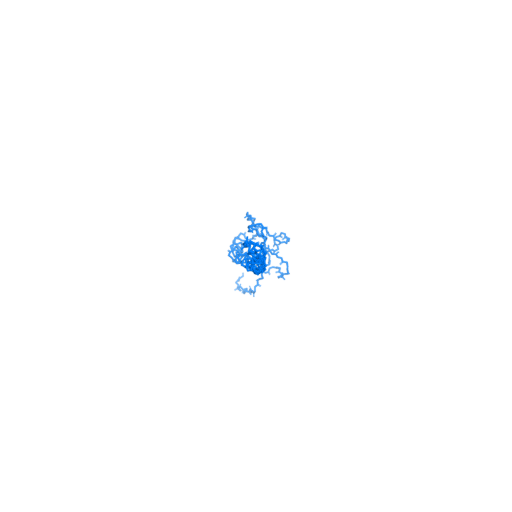109 ? 4.018 5.019 2.059 1.00 90.94 109 THR A C 1
ATOM 843 O O . THR A 1 109 ? 4.521 6.133 1.921 1.00 90.94 109 THR A O 1
ATOM 846 N N . ILE A 1 110 ? 2.717 4.840 2.295 1.00 86.50 110 ILE A N 1
ATOM 847 C CA . ILE A 1 110 ? 1.763 5.923 2.571 1.00 86.50 110 ILE A CA 1
ATOM 848 C C . ILE A 1 110 ? 1.164 5.674 3.950 1.00 86.50 110 ILE A C 1
ATOM 850 O O . ILE A 1 110 ? 0.669 4.586 4.221 1.00 86.50 110 ILE A O 1
ATOM 854 N N . ASN A 1 111 ? 1.235 6.668 4.839 1.00 84.81 111 ASN A N 1
ATOM 855 C CA . ASN A 1 111 ? 0.664 6.596 6.192 1.00 84.81 111 ASN A CA 1
ATOM 856 C C . ASN A 1 111 ? 1.057 5.331 6.988 1.00 84.81 111 ASN A C 1
ATOM 858 O O . ASN A 1 111 ? 0.287 4.838 7.804 1.00 84.81 111 ASN A O 1
ATOM 862 N N . GLY A 1 112 ? 2.266 4.804 6.760 1.00 83.94 112 GLY A N 1
ATOM 863 C CA . GLY A 1 112 ? 2.769 3.595 7.423 1.00 83.94 112 GLY A CA 1
ATOM 864 C C . GLY A 1 112 ? 2.360 2.269 6.770 1.00 83.94 112 GLY A C 1
ATOM 865 O O . GLY A 1 112 ? 2.817 1.221 7.219 1.00 83.94 112 GLY A O 1
ATOM 866 N N . TYR A 1 113 ? 1.569 2.297 5.696 1.00 87.12 113 TYR A N 1
ATOM 867 C CA . TYR A 1 113 ? 1.194 1.121 4.913 1.00 87.12 113 TYR A CA 1
ATOM 868 C C . TYR A 1 113 ? 2.029 1.008 3.641 1.00 87.12 113 TYR A C 1
ATOM 870 O O . TYR A 1 113 ? 2.303 2.006 2.973 1.00 87.12 113 TYR A O 1
ATOM 878 N N . ASN A 1 114 ? 2.413 -0.220 3.295 1.00 91.38 114 ASN A N 1
ATOM 879 C CA . ASN A 1 114 ? 3.126 -0.496 2.054 1.00 91.38 114 ASN A CA 1
ATOM 880 C C . ASN A 1 114 ? 2.144 -0.565 0.888 1.00 91.38 114 ASN A C 1
ATOM 882 O O . ASN A 1 114 ? 1.141 -1.277 0.947 1.00 91.38 114 ASN A O 1
ATOM 886 N N . VAL A 1 115 ? 2.474 0.157 -0.174 1.00 91.62 115 VAL A N 1
ATOM 887 C CA . VAL A 1 115 ? 1.848 0.035 -1.482 1.00 91.62 115 VAL A CA 1
ATOM 888 C C . VAL A 1 115 ? 2.825 -0.702 -2.374 1.00 91.62 115 VAL A C 1
ATOM 890 O O . VAL A 1 115 ? 3.862 -0.152 -2.749 1.00 91.62 115 VAL A O 1
ATOM 893 N N . ASP A 1 116 ? 2.481 -1.947 -2.679 1.00 92.62 116 ASP A N 1
ATOM 894 C CA . ASP A 1 116 ? 3.273 -2.825 -3.529 1.00 92.62 116 ASP A CA 1
ATOM 895 C C . ASP A 1 116 ? 2.623 -2.900 -4.902 1.00 92.62 116 ASP A C 1
ATOM 897 O O . ASP A 1 116 ? 1.427 -3.179 -5.019 1.00 92.62 116 ASP A O 1
ATOM 901 N N . VAL A 1 117 ? 3.413 -2.638 -5.936 1.00 90.88 117 VAL A N 1
ATOM 902 C CA . VAL A 1 117 ? 2.945 -2.621 -7.317 1.00 90.88 117 VAL A CA 1
ATOM 903 C C . VAL A 1 117 ? 3.748 -3.612 -8.138 1.00 90.88 117 VAL A C 1
ATOM 905 O O . VAL A 1 117 ? 4.969 -3.695 -8.028 1.00 90.88 117 VAL A O 1
ATOM 908 N N . ASP A 1 118 ? 3.006 -4.346 -8.951 1.00 91.50 118 ASP A N 1
ATOM 909 C CA . ASP A 1 118 ? 3.469 -5.325 -9.922 1.00 91.50 118 ASP A CA 1
ATOM 910 C C . ASP A 1 118 ? 3.190 -4.769 -11.322 1.00 91.50 118 ASP A C 1
ATOM 912 O O . ASP A 1 118 ? 2.074 -4.307 -11.602 1.00 91.50 118 ASP A O 1
ATOM 916 N N . VAL A 1 119 ? 4.201 -4.747 -12.178 1.00 89.38 119 VAL A N 1
ATOM 917 C CA . VAL A 1 119 ? 4.168 -4.166 -13.512 1.00 89.38 119 VAL A CA 1
ATOM 918 C C . VAL A 1 119 ? 4.383 -5.264 -14.536 1.00 89.38 119 VAL A C 1
ATOM 920 O O . VAL A 1 119 ? 5.494 -5.630 -14.901 1.00 89.38 119 VAL A O 1
ATOM 923 N N . ASN A 1 120 ? 3.279 -5.692 -15.137 1.00 88.94 120 ASN A N 1
ATOM 924 C CA . ASN A 1 120 ? 3.340 -6.570 -16.292 1.00 88.94 120 ASN A CA 1
ATOM 925 C C . ASN A 1 120 ? 3.365 -5.771 -17.602 1.00 88.94 120 ASN A C 1
ATOM 927 O O . ASN A 1 120 ? 2.445 -5.006 -17.922 1.00 88.94 120 ASN A O 1
ATOM 931 N N . ARG A 1 121 ? 4.400 -5.999 -18.411 1.00 83.69 121 ARG A N 1
ATOM 932 C CA . ARG A 1 121 ? 4.472 -5.498 -19.781 1.00 83.69 121 ARG A CA 1
ATOM 933 C C . ARG A 1 121 ? 3.595 -6.348 -20.714 1.00 83.69 121 ARG A C 1
ATOM 935 O O . ARG A 1 121 ? 3.966 -7.442 -21.118 1.00 83.69 121 ARG A O 1
ATOM 942 N N . THR A 1 122 ? 2.474 -5.795 -21.180 1.00 84.44 122 THR A N 1
ATOM 943 C CA . THR A 1 122 ? 1.496 -6.523 -22.021 1.00 84.44 122 THR A CA 1
ATOM 944 C C . THR A 1 122 ? 1.784 -6.530 -23.529 1.00 84.44 122 THR A C 1
ATOM 946 O O . THR A 1 122 ? 1.045 -7.156 -24.291 1.00 84.44 122 THR A O 1
ATOM 949 N N . GLY A 1 123 ? 2.841 -5.858 -24.003 1.00 75.19 123 GLY A N 1
ATOM 950 C CA . GLY A 1 123 ? 3.170 -5.858 -25.430 1.00 75.19 123 GLY A CA 1
ATOM 951 C C . GLY A 1 123 ? 4.542 -5.294 -25.801 1.00 75.19 123 GLY A C 1
ATOM 952 O O . GLY A 1 123 ? 5.096 -4.403 -25.154 1.00 75.19 123 GLY A O 1
ATOM 953 N N . GLN A 1 124 ? 5.086 -5.794 -26.909 1.00 69.69 124 GLN A N 1
ATOM 954 C CA . GLN A 1 124 ? 6.271 -5.257 -27.572 1.00 69.69 124 GLN A CA 1
ATOM 955 C C . GLN A 1 124 ? 6.083 -5.375 -29.081 1.00 69.69 124 GLN A C 1
ATOM 957 O O . GLN A 1 124 ? 5.845 -6.457 -29.610 1.00 69.69 124 GLN A O 1
ATOM 962 N N . LYS A 1 125 ? 6.192 -4.246 -29.785 1.00 69.00 125 LYS A N 1
ATOM 963 C CA . LYS A 1 125 ? 6.321 -4.235 -31.238 1.00 69.00 125 LYS A CA 1
ATOM 964 C C . LYS A 1 125 ? 7.746 -3.827 -31.550 1.00 69.00 125 LYS A C 1
ATOM 966 O O . LYS A 1 125 ? 8.109 -2.670 -31.361 1.00 69.00 125 LYS A O 1
ATOM 971 N N . ASN A 1 126 ? 8.544 -4.787 -31.999 1.00 63.62 126 ASN A N 1
ATOM 972 C CA . ASN A 1 126 ? 9.872 -4.488 -32.505 1.00 63.62 126 ASN A CA 1
ATOM 973 C C . ASN A 1 126 ? 9.710 -3.584 -33.730 1.00 63.62 126 ASN A C 1
ATOM 975 O O . ASN A 1 126 ? 9.062 -3.960 -34.710 1.00 63.62 126 ASN A O 1
ATOM 979 N N . LEU A 1 127 ? 10.246 -2.369 -33.652 1.00 65.75 127 LEU A N 1
ATOM 980 C CA . LEU A 1 127 ? 10.420 -1.523 -34.823 1.00 65.75 127 LEU A CA 1
ATOM 981 C C . LEU A 1 127 ? 11.569 -2.144 -35.613 1.00 65.75 127 LEU A C 1
ATOM 983 O O . LEU A 1 127 ? 12.716 -2.091 -35.184 1.00 65.75 127 LEU A O 1
ATOM 987 N N . ALA A 1 128 ? 11.246 -2.798 -36.729 1.00 62.09 128 ALA A N 1
ATOM 988 C CA . ALA A 1 128 ? 12.258 -3.246 -37.671 1.00 62.09 128 ALA A CA 1
ATOM 989 C C . ALA A 1 128 ? 12.929 -1.997 -38.256 1.00 62.09 128 ALA A C 1
ATOM 991 O O . ALA A 1 128 ? 12.347 -1.304 -39.089 1.00 62.09 128 ALA A O 1
ATOM 992 N N . GLY A 1 129 ? 14.121 -1.682 -37.763 1.00 65.69 129 GLY A N 1
ATOM 993 C CA . GLY A 1 129 ? 14.916 -0.560 -38.226 1.00 65.69 129 GLY A CA 1
ATOM 994 C C . GLY A 1 129 ? 16.394 -0.844 -38.015 1.00 65.69 129 GLY A C 1
ATOM 995 O O . GLY A 1 129 ? 16.859 -0.677 -36.897 1.00 65.69 129 GLY A O 1
ATOM 996 N N . GLY A 1 130 ? 17.059 -1.250 -39.106 1.00 46.22 130 GLY A N 1
ATOM 997 C CA . GLY A 1 130 ? 18.507 -1.140 -39.356 1.00 46.22 130 GLY A CA 1
ATOM 998 C C . GLY A 1 130 ? 19.433 -1.875 -38.407 1.00 46.22 130 GLY A C 1
ATOM 999 O O . GLY A 1 130 ? 19.848 -1.235 -37.422 1.00 46.22 130 GLY A O 1
#

Radius of gyration: 33.38 Å; chains: 1; bounding box: 79×22×103 Å

pLDDT: mean 84.46, std 11.26, range [46.22, 95.69]

Sequence (130 aa):
MVLKYKLSERGSALVIALMIMVLLTLIGLGIARKTDTDVGVSKNDMFHKEAFYHADSGVYTVPKIISRCLVSGYEVPITGITYLGGSGTFYREIMGYDNHDSDKDARFTINGYNVDVDVNRTGQKNLAGG

Secondary structure (DSSP, 8-state):
----SHHHHHHHHHHHHHHHHHHHHHHHHHHHHHHHHHHHHHHHHHHHHHHHHHHHHHHHHHHHHHHHHHHHTS----TTEEE-SSTTHHHHHHHTSS---SS--EEEEETTEEEEE-------------